Protein AF-K0ZEH0-F1 (afdb_monomer_lite)

Foldseek 3Di:
DPPPDQPLCVVVVVCVVVVHDLVNVADPVRHSVNSVVSNVD

Secondary structure (DSSP, 8-state):
------HHHHHHHHHHHTT--HHHH-BTTB-HHHHHHHHH-

Radius of gyration: 10.95 Å; chains: 1; bounding box: 26×21×26 Å

pLDDT: mean 91.55, std 10.66, range [48.94, 98.06]

Sequence (41 aa):
MIEKMALGEFYKELRLARKLKQSDVACDGLTASQLSKFELG

Structure (mmCIF, N/CA/C/O backbone):
data_AF-K0ZEH0-F1
#
_entry.id   AF-K0ZEH0-F1
#
loop_
_atom_site.group_PDB
_atom_site.id
_atom_site.type_symbol
_atom_site.label_atom_id
_atom_site.label_alt_id
_atom_site.label_comp_id
_atom_site.label_asym_id
_atom_site.label_entity_id
_atom_site.label_seq_id
_atom_site.pdbx_PDB_ins_code
_atom_site.Cartn_x
_atom_site.Cartn_y
_atom_site.Cartn_z
_atom_site.occupancy
_atom_site.B_iso_or_equiv
_atom_site.auth_seq_id
_atom_site.auth_comp_id
_atom_site.auth_asym_id
_atom_site.auth_atom_id
_atom_site.pdbx_PDB_model_num
ATOM 1 N N . MET A 1 1 ? 14.456 13.578 -19.541 1.00 48.94 1 MET A N 1
ATOM 2 C CA . MET A 1 1 ? 14.333 12.144 -19.212 1.00 48.94 1 MET A CA 1
ATOM 3 C C . MET A 1 1 ? 13.071 12.033 -18.370 1.00 48.94 1 MET A C 1
ATOM 5 O O . MET A 1 1 ? 13.004 12.742 -17.379 1.00 48.94 1 MET A O 1
ATOM 9 N N . ILE A 1 2 ? 12.034 11.308 -18.799 1.00 62.31 2 ILE A N 1
ATOM 10 C CA . ILE A 1 2 ? 10.884 11.055 -17.915 1.00 62.31 2 ILE A CA 1
ATOM 11 C C . ILE A 1 2 ? 11.341 9.930 -16.992 1.00 62.31 2 ILE A C 1
ATOM 13 O O . ILE A 1 2 ? 11.605 8.828 -17.478 1.00 62.31 2 ILE A O 1
ATOM 17 N N . GLU A 1 3 ? 11.529 10.223 -15.707 1.00 68.06 3 GLU A N 1
ATOM 18 C CA . GLU A 1 3 ? 11.792 9.183 -14.716 1.00 68.06 3 GLU A CA 1
ATOM 19 C C . GLU A 1 3 ? 10.626 8.193 -14.755 1.00 68.06 3 GLU A C 1
ATOM 21 O O . GLU A 1 3 ? 9.458 8.572 -14.645 1.00 68.06 3 GLU A O 1
ATOM 26 N N . LYS A 1 4 ? 10.932 6.915 -15.005 1.00 74.38 4 LYS A N 1
ATOM 27 C CA . LYS A 1 4 ? 9.934 5.850 -14.929 1.00 74.38 4 LYS A CA 1
ATOM 28 C C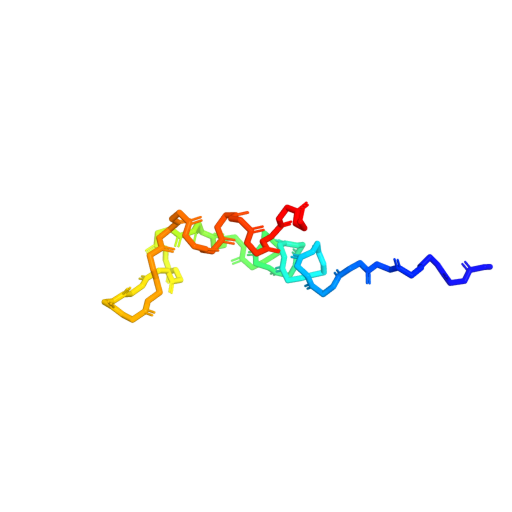 . LYS A 1 4 ? 9.631 5.616 -13.456 1.00 74.38 4 LYS A C 1
ATOM 30 O O . LYS A 1 4 ? 10.269 4.785 -12.824 1.00 74.38 4 LYS A O 1
ATOM 35 N N . MET A 1 5 ? 8.674 6.369 -12.938 1.00 80.19 5 MET A N 1
ATOM 36 C CA . MET A 1 5 ? 8.149 6.161 -11.599 1.00 80.19 5 MET A CA 1
ATOM 37 C C . MET A 1 5 ? 7.372 4.845 -11.547 1.00 80.19 5 MET A C 1
ATOM 39 O O . MET A 1 5 ? 6.574 4.554 -12.448 1.00 80.19 5 MET A O 1
ATOM 43 N N . ALA A 1 6 ? 7.594 4.044 -10.504 1.00 89.75 6 ALA A N 1
ATOM 44 C CA . ALA A 1 6 ? 6.776 2.863 -10.284 1.00 89.75 6 ALA A CA 1
ATOM 45 C C . ALA A 1 6 ? 5.339 3.284 -9.939 1.00 89.75 6 ALA A C 1
ATOM 47 O O . ALA A 1 6 ? 5.105 4.306 -9.293 1.00 89.75 6 ALA A O 1
ATOM 48 N N . LEU A 1 7 ? 4.351 2.479 -10.341 1.00 93.38 7 LEU A N 1
ATOM 49 C CA . LEU A 1 7 ? 2.939 2.791 -10.087 1.00 93.38 7 LEU A CA 1
ATOM 50 C C . LEU A 1 7 ? 2.645 2.996 -8.588 1.00 93.38 7 LEU A C 1
ATOM 52 O O . LEU A 1 7 ? 1.850 3.862 -8.229 1.00 93.38 7 LEU A O 1
ATOM 56 N N . GLY A 1 8 ? 3.309 2.221 -7.728 1.00 94.94 8 GLY A N 1
ATOM 57 C CA . GLY A 1 8 ? 3.215 2.335 -6.275 1.00 94.94 8 GLY A CA 1
ATOM 58 C C . GLY A 1 8 ? 3.717 3.667 -5.729 1.00 94.94 8 GLY A C 1
ATOM 59 O O . GLY A 1 8 ? 3.027 4.320 -4.945 1.00 94.94 8 GLY A O 1
ATOM 60 N N . GLU A 1 9 ? 4.887 4.106 -6.192 1.00 94.81 9 GLU A N 1
ATOM 61 C CA . GLU A 1 9 ? 5.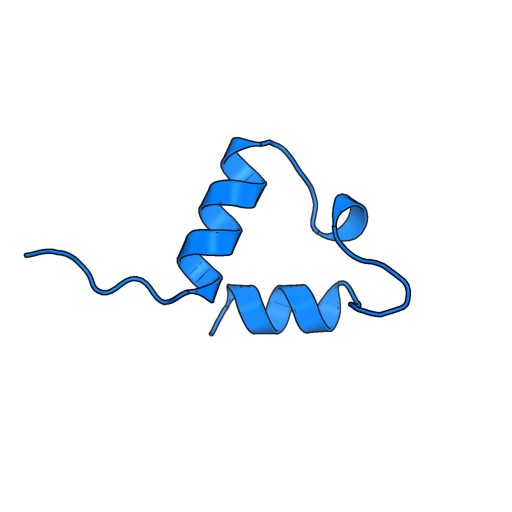472 5.388 -5.798 1.00 94.81 9 GLU A CA 1
ATOM 62 C C . GLU A 1 9 ? 4.593 6.554 -6.266 1.00 94.81 9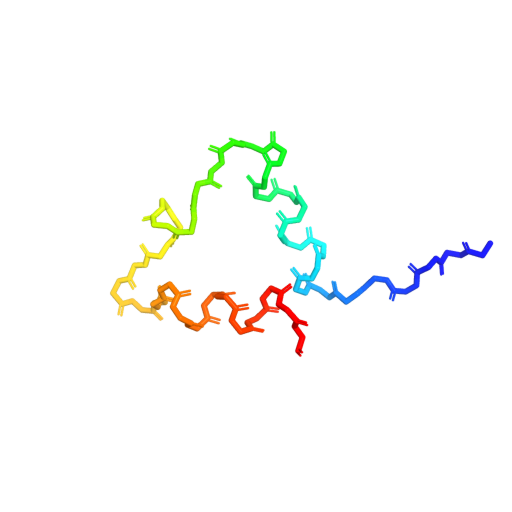 GLU A C 1
ATOM 64 O O . GLU A 1 9 ? 4.292 7.456 -5.483 1.00 94.81 9 GLU A O 1
ATOM 69 N N . PHE A 1 10 ? 4.084 6.489 -7.502 1.00 94.56 10 PHE A N 1
ATOM 70 C CA . PHE A 1 10 ? 3.152 7.488 -8.029 1.00 94.56 10 PHE A CA 1
ATOM 71 C C . PHE A 1 10 ? 1.865 7.563 -7.199 1.00 94.56 10 PHE A C 1
ATOM 73 O O . PHE A 1 10 ? 1.390 8.647 -6.847 1.00 94.56 10 PHE A O 1
ATOM 80 N N . TYR A 1 11 ? 1.303 6.408 -6.837 1.00 95.75 11 TYR A N 1
ATOM 81 C CA . TYR A 1 11 ? 0.122 6.358 -5.984 1.00 95.75 11 TYR A CA 1
ATOM 82 C C . TYR A 1 11 ? 0.386 6.979 -4.604 1.00 95.75 11 TYR A C 1
ATOM 84 O O . TYR A 1 11 ? -0.434 7.762 -4.114 1.00 95.75 11 TYR A O 1
ATOM 92 N N . LYS A 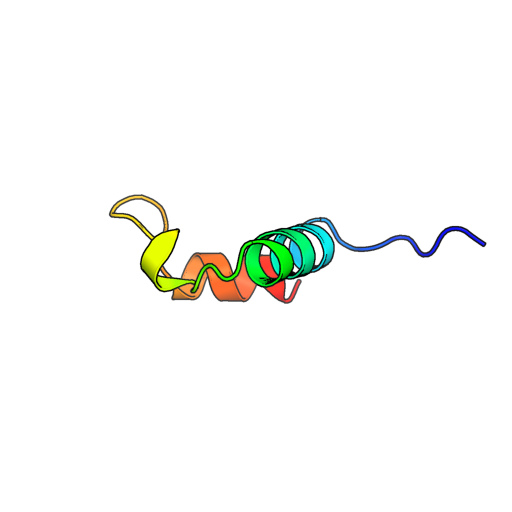1 12 ? 1.537 6.673 -3.993 1.00 96.19 12 LYS A N 1
ATOM 93 C CA . LYS A 1 12 ? 1.946 7.222 -2.694 1.00 96.19 12 LYS A CA 1
ATOM 94 C C . LYS A 1 12 ? 1.987 8.747 -2.722 1.00 96.19 12 LYS A C 1
ATOM 96 O O . LYS A 1 12 ? 1.440 9.386 -1.821 1.00 96.19 12 LYS A O 1
ATOM 101 N N . GLU A 1 13 ? 2.589 9.335 -3.753 1.00 95.75 13 GLU A N 1
ATOM 102 C CA . GLU A 1 13 ? 2.634 10.792 -3.909 1.00 95.75 13 GLU A CA 1
ATOM 103 C C . GLU A 1 13 ? 1.237 11.398 -4.049 1.00 95.75 13 GLU A C 1
ATOM 105 O O . GLU A 1 13 ? 0.905 12.360 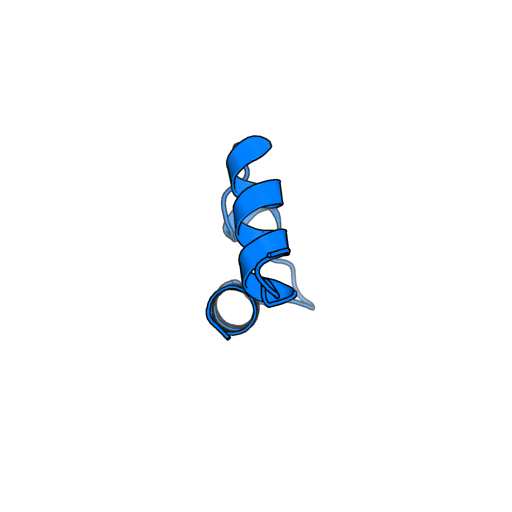-3.351 1.00 95.75 13 GLU A O 1
ATOM 110 N N . LEU A 1 14 ? 0.374 10.796 -4.872 1.00 96.50 14 LEU A N 1
ATOM 111 C CA . LEU A 1 14 ? -1.001 11.258 -5.060 1.00 96.50 14 LEU A CA 1
ATOM 112 C C . LEU A 1 14 ? -1.819 11.192 -3.759 1.00 96.50 14 LEU A C 1
ATOM 114 O O . LEU A 1 14 ? -2.567 12.125 -3.442 1.00 96.50 14 LEU A O 1
ATOM 118 N N . ARG A 1 15 ? -1.663 10.119 -2.974 1.00 97.25 15 ARG A N 1
ATOM 119 C CA . ARG A 1 15 ? -2.320 9.964 -1.668 1.00 97.25 15 ARG A CA 1
ATOM 120 C C . ARG A 1 15 ? -1.862 11.045 -0.686 1.00 97.25 15 ARG A C 1
ATOM 122 O O . ARG A 1 15 ? -2.698 11.669 -0.027 1.00 97.25 15 ARG A O 1
ATOM 129 N N . LEU A 1 16 ? -0.553 11.292 -0.607 1.00 97.19 16 LEU A N 1
ATOM 130 C CA . LEU A 1 16 ? 0.026 12.305 0.279 1.00 97.19 16 LEU A CA 1
ATOM 131 C C . LEU A 1 16 ? -0.377 13.728 -0.124 1.00 97.19 16 LEU A C 1
ATOM 133 O O . LEU A 1 16 ? -0.722 14.523 0.749 1.00 97.19 16 LEU A O 1
ATOM 137 N N . ALA A 1 17 ? -0.428 14.036 -1.423 1.00 98.06 17 ALA A N 1
ATOM 138 C CA . ALA A 1 17 ? -0.903 15.327 -1.926 1.00 98.06 17 ALA A CA 1
ATOM 139 C C . ALA A 1 17 ? -2.361 15.611 -1.519 1.00 98.06 17 ALA A C 1
ATOM 141 O O . ALA A 1 17 ? -2.736 16.757 -1.265 1.00 98.06 17 ALA A O 1
ATOM 142 N N . ARG A 1 18 ? -3.177 14.558 -1.379 1.00 97.75 18 ARG A N 1
ATOM 143 C CA . ARG A 1 18 ? -4.552 14.627 -0.859 1.00 97.75 18 ARG A CA 1
ATOM 144 C C . ARG A 1 18 ? -4.648 14.591 0.669 1.00 97.75 18 ARG A C 1
ATOM 146 O O . ARG A 1 18 ? -5.756 14.624 1.195 1.00 97.75 18 ARG A O 1
ATOM 153 N N . LYS A 1 19 ? -3.517 14.549 1.383 1.00 97.81 19 LYS A N 1
ATOM 154 C CA . LYS A 1 19 ? -3.423 14.465 2.853 1.00 97.81 19 LYS A CA 1
ATOM 155 C C . LYS A 1 19 ? -4.102 13.226 3.451 1.00 97.81 19 LYS A C 1
ATOM 157 O O . LYS A 1 19 ? -4.518 13.253 4.606 1.00 97.81 19 LYS A O 1
ATOM 162 N N . LEU A 1 20 ? -4.191 12.144 2.681 1.00 97.62 20 LEU A N 1
ATOM 163 C CA . LEU A 1 20 ? -4.768 10.881 3.135 1.00 97.62 20 LEU A CA 1
ATOM 164 C C . LEU A 1 20 ? -3.691 10.015 3.791 1.00 97.62 20 LEU A C 1
ATOM 166 O O . LEU A 1 20 ? -2.587 9.867 3.260 1.00 97.62 20 LEU A O 1
ATOM 170 N N . LYS A 1 21 ? -4.005 9.401 4.927 1.00 97.12 21 LYS A N 1
ATOM 171 C CA . LYS A 1 21 ? -3.199 8.348 5.555 1.00 97.12 21 LYS A CA 1
ATOM 172 C C . LYS A 1 21 ? -3.502 7.004 4.894 1.00 97.12 21 LYS A C 1
ATOM 174 O O . LYS A 1 21 ? -4.539 6.826 4.264 1.00 97.12 21 LYS A O 1
ATOM 179 N N . GLN A 1 22 ? -2.620 6.020 5.071 1.00 96.94 22 GLN A N 1
ATOM 180 C CA . GLN A 1 22 ? -2.893 4.652 4.607 1.00 96.94 22 GLN A CA 1
ATOM 181 C C . GLN A 1 22 ? -4.149 4.066 5.269 1.00 96.94 22 GLN A C 1
ATOM 183 O O . GLN A 1 22 ? -4.890 3.350 4.612 1.00 96.94 22 GLN A O 1
ATOM 188 N N . SER A 1 23 ? -4.431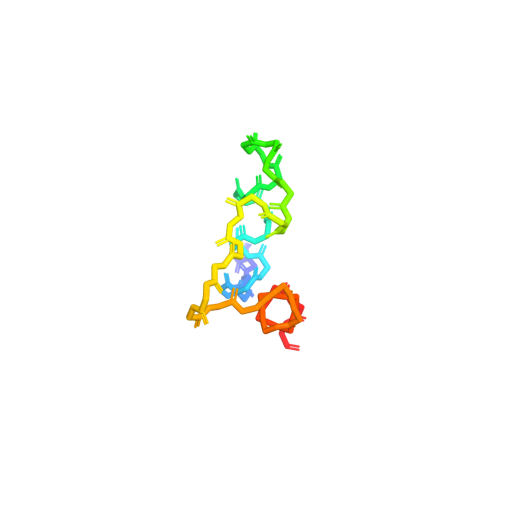 4.420 6.529 1.00 96.00 23 SER A N 1
ATOM 189 C CA . SER A 1 23 ? -5.658 4.029 7.239 1.00 96.00 23 SER A CA 1
ATOM 190 C C . SER A 1 23 ? -6.940 4.570 6.610 1.00 96.00 23 SER A C 1
ATOM 192 O O . SER A 1 23 ? -7.992 3.982 6.810 1.00 96.00 23 SER A O 1
ATOM 194 N N . ASP A 1 24 ? -6.855 5.677 5.871 1.00 96.75 24 ASP A N 1
ATOM 195 C CA . ASP A 1 24 ? -8.020 6.310 5.241 1.00 96.75 24 ASP A CA 1
ATOM 196 C C . ASP A 1 24 ? -8.365 5.640 3.899 1.00 96.75 24 ASP A C 1
ATOM 198 O O . ASP A 1 24 ? -9.445 5.844 3.353 1.00 96.75 24 ASP A O 1
ATOM 202 N N . VAL A 1 25 ? -7.426 4.860 3.355 1.00 95.50 25 VAL A N 1
ATOM 203 C CA . VAL A 1 25 ? -7.548 4.123 2.088 1.00 95.50 25 VAL A CA 1
ATOM 204 C C . VAL A 1 25 ? -7.729 2.626 2.333 1.00 95.50 25 VAL A C 1
ATOM 206 O O . VAL A 1 25 ? -8.431 1.957 1.577 1.00 95.50 25 VAL A O 1
ATOM 209 N N . ALA A 1 26 ? -7.069 2.093 3.362 1.00 96.06 26 ALA A N 1
ATOM 210 C CA . ALA A 1 26 ? -7.158 0.692 3.724 1.00 96.06 26 ALA A CA 1
ATOM 211 C C . ALA A 1 26 ? -8.600 0.314 4.086 1.00 96.06 26 ALA A C 1
ATOM 213 O O . ALA A 1 26 ? -9.305 1.052 4.771 1.00 96.06 26 ALA A O 1
ATOM 214 N N . CYS A 1 27 ? -9.020 -0.860 3.636 1.00 94.94 27 CYS A N 1
ATOM 215 C CA . CYS A 1 27 ? -10.351 -1.409 3.860 1.00 94.94 27 CYS A CA 1
ATOM 216 C C . CYS A 1 27 ? -10.264 -2.930 4.034 1.00 94.94 27 CYS A C 1
ATOM 218 O O . CYS A 1 27 ? -9.181 -3.508 3.917 1.00 94.94 27 CYS A O 1
ATOM 220 N N . ASP A 1 28 ? -11.396 -3.596 4.268 1.00 91.69 28 ASP A N 1
ATOM 221 C CA . ASP A 1 28 ? -11.438 -5.048 4.501 1.00 91.69 28 ASP A CA 1
ATOM 222 C C . ASP A 1 28 ? -10.792 -5.868 3.364 1.00 91.69 28 ASP A C 1
ATOM 224 O O . ASP A 1 28 ? -10.243 -6.941 3.605 1.00 91.69 28 ASP A O 1
ATOM 228 N N . GLY A 1 29 ? -10.800 -5.347 2.130 1.00 94.12 29 GLY A N 1
ATOM 229 C CA . GLY A 1 29 ? -10.161 -5.969 0.962 1.00 94.12 29 GLY A CA 1
ATOM 230 C C . GLY A 1 29 ? -8.727 -5.509 0.666 1.00 94.12 29 GLY A C 1
ATOM 231 O O . GLY A 1 29 ? -8.083 -6.068 -0.221 1.00 94.12 29 GLY A O 1
ATOM 232 N N . LEU A 1 30 ? -8.220 -4.494 1.372 1.00 94.69 30 LEU A N 1
ATOM 233 C CA . LEU A 1 30 ? -6.888 -3.922 1.168 1.00 94.69 30 LEU A CA 1
ATOM 234 C C . LEU A 1 30 ? -6.326 -3.433 2.502 1.00 94.69 30 LEU A C 1
ATOM 236 O O . LEU A 1 30 ? -6.581 -2.313 2.941 1.00 94.69 30 LEU A O 1
ATOM 240 N N . THR A 1 31 ? -5.522 -4.270 3.146 1.00 96.81 31 THR A N 1
ATOM 241 C CA . THR A 1 31 ? -4.905 -3.915 4.426 1.00 96.81 31 THR A CA 1
ATOM 242 C C . THR A 1 31 ? -3.851 -2.818 4.255 1.00 96.81 31 THR A C 1
ATOM 244 O O . THR A 1 31 ? -3.188 -2.719 3.219 1.00 96.81 31 THR A O 1
ATOM 247 N N . ALA A 1 32 ? -3.602 -2.042 5.314 1.00 95.50 32 ALA A N 1
ATOM 248 C CA . ALA A 1 32 ? -2.543 -1.029 5.314 1.00 95.50 32 ALA A CA 1
ATOM 249 C C . ALA A 1 32 ? -1.150 -1.621 5.007 1.00 95.50 32 ALA A C 1
ATOM 251 O O . ALA A 1 32 ? -0.328 -0.967 4.371 1.00 95.50 32 ALA A O 1
ATOM 252 N N . SER A 1 33 ? -0.887 -2.876 5.397 1.00 95.44 33 SER A N 1
ATOM 253 C CA . SER A 1 33 ? 0.371 -3.567 5.075 1.00 95.44 33 SER A CA 1
ATOM 254 C C . SER A 1 33 ? 0.498 -3.886 3.582 1.00 95.44 33 SER A C 1
ATOM 256 O O . SER A 1 33 ? 1.565 -3.678 3.005 1.00 95.44 33 SER A O 1
ATOM 258 N N . GLN A 1 34 ? -0.582 -4.345 2.939 1.00 96.50 34 GLN A N 1
ATOM 259 C CA . GLN A 1 34 ? -0.613 -4.574 1.490 1.00 96.50 34 GLN A CA 1
ATOM 260 C C . GLN A 1 34 ? -0.455 -3.261 0.720 1.00 96.50 34 GLN A C 1
ATOM 262 O O . GLN A 1 34 ? 0.332 -3.205 -0.222 1.00 96.50 34 GLN A O 1
ATOM 267 N N . LEU A 1 35 ? -1.136 -2.200 1.163 1.00 97.00 35 LEU A N 1
ATOM 268 C CA . LEU A 1 35 ? -0.994 -0.867 0.582 1.00 97.00 35 LEU A CA 1
ATOM 269 C C . LEU A 1 35 ? 0.440 -0.334 0.727 1.00 97.00 35 LEU A C 1
ATOM 271 O O . LEU A 1 35 ? 0.999 0.181 -0.232 1.00 97.00 35 LEU A O 1
ATOM 275 N N . SER A 1 36 ? 1.064 -0.513 1.893 1.00 96.12 36 SER A N 1
ATOM 276 C CA . SER A 1 36 ? 2.451 -0.099 2.133 1.00 96.12 36 SER A CA 1
ATOM 277 C C . SER A 1 36 ? 3.450 -0.838 1.242 1.00 96.12 36 SER A C 1
ATOM 279 O O . SER A 1 36 ? 4.322 -0.208 0.652 1.00 96.12 36 SER A O 1
ATOM 281 N N . LYS A 1 37 ? 3.292 -2.160 1.079 1.00 96.06 37 LYS A N 1
ATOM 282 C CA . LYS A 1 37 ? 4.113 -2.947 0.144 1.00 96.06 37 LYS A CA 1
ATOM 283 C C . LYS A 1 37 ? 3.956 -2.452 -1.291 1.00 96.06 37 LYS A C 1
ATOM 285 O O . LYS A 1 37 ? 4.952 -2.244 -1.965 1.00 96.06 37 LYS A O 1
ATOM 290 N N . PHE A 1 38 ? 2.720 -2.216 -1.730 1.00 95.06 38 PHE A N 1
ATOM 291 C CA . PHE A 1 38 ? 2.449 -1.672 -3.058 1.00 95.06 38 PHE A CA 1
ATOM 292 C C . PHE A 1 38 ? 3.117 -0.307 -3.273 1.00 95.06 38 PHE A C 1
ATOM 294 O O . PHE A 1 38 ? 3.739 -0.101 -4.306 1.00 95.06 38 PHE A O 1
ATOM 301 N N . GLU A 1 39 ? 3.033 0.603 -2.299 1.00 95.44 39 GLU A N 1
ATOM 302 C CA . GLU A 1 39 ? 3.611 1.953 -2.375 1.00 95.44 39 GLU A CA 1
ATOM 303 C C . GLU A 1 39 ? 5.147 2.002 -2.362 1.00 95.44 39 GLU A C 1
ATOM 305 O O . GLU A 1 39 ? 5.718 3.038 -2.704 1.00 95.44 39 GLU A O 1
ATOM 310 N N . LEU A 1 40 ? 5.808 0.929 -1.924 1.00 90.75 40 LEU A N 1
ATOM 311 C CA . LEU A 1 40 ? 7.266 0.848 -1.808 1.00 90.75 40 LEU A CA 1
ATOM 312 C C . LEU A 1 40 ? 7.937 0.097 -2.966 1.00 90.75 40 LEU A C 1
ATOM 314 O O . LEU A 1 40 ? 9.141 0.270 -3.131 1.00 90.75 40 LEU A O 1
ATOM 318 N N . GLY A 1 41 ? 7.172 -0.659 -3.766 1.00 73.69 41 GLY A N 1
ATOM 319 C CA . GLY A 1 41 ? 7.705 -1.494 -4.849 1.00 73.69 41 GLY A CA 1
ATOM 320 C C . GLY A 1 41 ? 8.258 -2.816 -4.342 1.00 73.69 41 GLY A C 1
ATOM 321 O O . GLY A 1 41 ? 9.336 -2.809 -3.711 1.00 73.69 41 GLY A O 1
#